Protein AF-A0A5B6WAV3-F1 (afdb_monomer_lite)

pLDDT: mean 74.93, std 19.12, range [36.66, 97.38]

Structure (mmCIF, N/CA/C/O backbone):
data_AF-A0A5B6WAV3-F1
#
_entry.id   AF-A0A5B6WAV3-F1
#
loop_
_atom_site.group_PDB
_atom_site.id
_atom_site.type_symbol
_atom_site.label_atom_id
_atom_site.label_alt_id
_atom_site.label_comp_id
_atom_site.label_asym_id
_atom_site.label_entity_id
_atom_site.label_seq_id
_atom_site.pdbx_PDB_ins_code
_atom_site.Cartn_x
_atom_site.Cartn_y
_atom_site.Cartn_z
_atom_site.occupancy
_atom_site.B_iso_or_equiv
_atom_site.auth_seq_id
_atom_site.auth_comp_id
_atom_site.auth_asym_id
_atom_site.auth_atom_id
_atom_site.pdbx_PDB_model_num
ATOM 1 N N . MET A 1 1 ? 21.665 0.825 -2.959 1.00 59.75 1 MET A N 1
ATOM 2 C CA . MET A 1 1 ? 21.615 1.128 -1.509 1.00 59.75 1 MET A CA 1
ATOM 3 C C . MET A 1 1 ? 20.453 2.051 -1.114 1.00 59.75 1 MET A C 1
ATOM 5 O O . MET A 1 1 ? 20.080 2.050 0.046 1.00 59.75 1 MET A O 1
ATOM 9 N N . THR A 1 2 ? 19.830 2.784 -2.046 1.00 75.81 2 THR A N 1
ATOM 10 C CA . THR A 1 2 ? 18.738 3.745 -1.773 1.00 75.81 2 THR A CA 1
ATOM 11 C C . THR A 1 2 ? 17.328 3.142 -1.719 1.00 75.81 2 THR A C 1
ATOM 13 O O . THR A 1 2 ? 16.522 3.583 -0.909 1.00 75.81 2 THR A O 1
ATOM 16 N N . LEU A 1 3 ? 17.023 2.103 -2.510 1.00 75.69 3 LEU A N 1
ATOM 17 C CA . LEU A 1 3 ? 15.662 1.537 -2.569 1.00 75.69 3 LEU A CA 1
ATOM 18 C C . LEU A 1 3 ? 15.211 0.887 -1.244 1.00 75.69 3 LEU A C 1
ATOM 20 O O . LEU A 1 3 ? 14.055 0.998 -0.851 1.00 75.69 3 LEU A O 1
ATOM 24 N N . PHE A 1 4 ? 16.138 0.235 -0.534 1.00 80.69 4 PHE A N 1
ATOM 25 C CA . PHE A 1 4 ? 15.852 -0.421 0.746 1.00 80.69 4 PHE A CA 1
ATOM 26 C C . PHE A 1 4 ? 15.517 0.589 1.854 1.00 80.69 4 PHE A C 1
ATOM 28 O O . PHE A 1 4 ? 14.626 0.340 2.661 1.00 80.69 4 PHE A O 1
ATOM 35 N N . LEU A 1 5 ? 16.186 1.748 1.861 1.00 86.69 5 LEU A N 1
ATOM 36 C CA . LEU A 1 5 ? 15.926 2.810 2.836 1.00 86.69 5 LEU A CA 1
ATOM 37 C C . LEU A 1 5 ? 14.540 3.431 2.622 1.00 86.69 5 LEU A C 1
ATOM 39 O O . LEU A 1 5 ? 13.787 3.556 3.581 1.00 86.69 5 LEU A O 1
ATOM 43 N N . PHE A 1 6 ? 14.162 3.703 1.368 1.00 87.19 6 PHE A N 1
ATOM 44 C CA . PHE A 1 6 ? 12.826 4.216 1.044 1.00 87.19 6 PHE A CA 1
ATOM 45 C C . PHE A 1 6 ? 11.715 3.249 1.476 1.00 87.19 6 PHE A C 1
ATOM 47 O O . PHE A 1 6 ? 10.716 3.663 2.058 1.00 87.19 6 PHE A O 1
ATOM 54 N N . LYS A 1 7 ? 11.906 1.942 1.255 1.00 90.44 7 LYS A N 1
ATOM 55 C CA . LYS A 1 7 ? 10.944 0.916 1.682 1.00 90.44 7 LYS A CA 1
ATOM 56 C C . LYS A 1 7 ? 10.755 0.886 3.200 1.00 90.44 7 LYS A C 1
ATOM 58 O O . LYS A 1 7 ? 9.628 0.765 3.674 1.00 90.44 7 LYS A O 1
ATOM 63 N N . MET A 1 8 ? 11.846 0.981 3.956 1.00 92.50 8 MET A N 1
ATOM 64 C CA . MET A 1 8 ? 11.805 1.006 5.420 1.00 92.50 8 MET A CA 1
ATOM 65 C C . MET A 1 8 ? 11.091 2.258 5.939 1.00 92.50 8 MET A C 1
ATOM 67 O O . MET A 1 8 ? 10.247 2.155 6.827 1.00 92.50 8 MET A O 1
ATOM 71 N N . GLU A 1 9 ? 11.398 3.422 5.366 1.00 94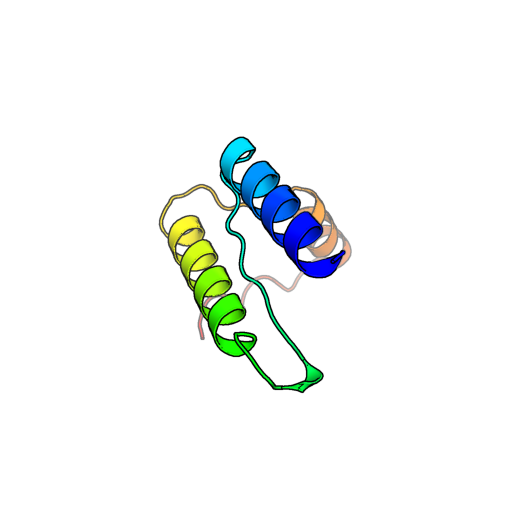.44 9 GLU A N 1
ATOM 72 C CA . GLU A 1 9 ? 10.802 4.701 5.759 1.00 94.44 9 GLU A CA 1
ATOM 73 C C . GLU A 1 9 ? 9.304 4.763 5.438 1.00 94.44 9 GLU A C 1
ATOM 75 O O . GLU A 1 9 ? 8.506 5.110 6.306 1.00 94.44 9 GLU A O 1
ATOM 80 N N . ALA A 1 10 ? 8.901 4.335 4.239 1.00 94.00 10 ALA A N 1
ATOM 81 C CA . ALA A 1 10 ? 7.496 4.299 3.846 1.00 94.00 10 ALA A CA 1
ATOM 82 C C . ALA A 1 10 ? 6.674 3.326 4.708 1.00 94.00 10 ALA A C 1
ATOM 84 O O . ALA A 1 10 ? 5.565 3.656 5.127 1.00 94.00 10 ALA A O 1
ATOM 85 N N . ASN A 1 11 ? 7.228 2.150 5.029 1.00 94.69 11 ASN A N 1
ATOM 86 C CA . ASN A 1 11 ? 6.572 1.195 5.923 1.00 94.69 11 ASN A CA 1
ATOM 87 C C . ASN A 1 11 ? 6.435 1.760 7.346 1.00 94.69 11 ASN A C 1
ATOM 89 O O . ASN A 1 11 ? 5.368 1.664 7.948 1.00 94.69 11 ASN A O 1
ATOM 93 N N . LYS A 1 12 ? 7.485 2.407 7.866 1.00 96.44 12 LYS A N 1
ATOM 94 C CA . LYS A 1 12 ? 7.439 3.073 9.173 1.00 96.44 12 LYS A CA 1
ATOM 95 C C . LYS A 1 12 ? 6.353 4.153 9.210 1.00 96.44 12 LYS A C 1
ATOM 97 O O . LYS A 1 12 ? 5.522 4.138 10.112 1.00 96.44 12 LYS A O 1
ATOM 102 N N . TYR A 1 13 ? 6.313 5.031 8.208 1.00 96.38 13 TYR A N 1
ATOM 103 C CA . TYR A 1 13 ? 5.294 6.077 8.110 1.00 96.38 13 TYR A CA 1
ATOM 104 C C . TYR A 1 13 ? 3.877 5.493 8.066 1.00 96.38 13 TYR A C 1
ATOM 106 O O . TYR A 1 13 ? 2.973 5.990 8.738 1.00 96.38 13 TYR A O 1
ATOM 114 N N . ALA A 1 14 ? 3.676 4.416 7.305 1.00 95.88 14 ALA A N 1
ATOM 115 C CA . ALA A 1 14 ? 2.379 3.766 7.214 1.00 95.88 14 ALA A CA 1
ATOM 116 C C . ALA A 1 14 ? 1.930 3.185 8.564 1.00 95.88 14 ALA A C 1
ATOM 118 O O . ALA A 1 14 ? 0.799 3.424 8.981 1.00 95.88 14 ALA A O 1
ATOM 119 N N . GLN A 1 15 ? 2.830 2.515 9.289 1.00 95.19 15 GLN A N 1
ATOM 120 C CA . GLN A 1 15 ? 2.548 1.991 10.629 1.00 95.19 15 GLN A CA 1
ATOM 121 C C . GLN A 1 15 ? 2.195 3.102 11.624 1.00 95.19 15 GLN A C 1
ATOM 123 O O . GLN A 1 15 ? 1.227 2.966 12.369 1.00 95.19 15 GLN A O 1
ATOM 128 N N . GLU A 1 16 ? 2.933 4.213 11.608 1.00 97.38 16 GLU A N 1
ATOM 129 C CA . GLU A 1 16 ? 2.699 5.355 12.504 1.00 97.38 16 GLU A CA 1
ATOM 130 C C . GLU A 1 16 ? 1.348 6.047 12.252 1.00 97.38 16 GLU A C 1
ATOM 132 O O . GLU A 1 16 ? 0.776 6.618 13.177 1.00 97.38 16 GLU A O 1
ATOM 137 N N . ASN A 1 17 ? 0.814 5.967 11.029 1.00 95.88 17 ASN A N 1
ATOM 138 C CA . ASN A 1 17 ? -0.441 6.617 10.635 1.00 95.88 17 ASN A CA 1
ATOM 139 C C . ASN A 1 17 ? -1.614 5.638 10.446 1.00 95.88 17 ASN A C 1
ATOM 141 O O . ASN A 1 17 ? -2.685 6.048 10.001 1.00 95.88 17 ASN A O 1
ATOM 145 N N . GLY A 1 18 ? -1.428 4.347 10.745 1.00 91.69 18 GLY A N 1
ATOM 146 C CA . GLY A 1 18 ? -2.451 3.321 10.511 1.00 91.69 18 GLY A CA 1
ATOM 147 C C . GLY A 1 18 ? -2.823 3.146 9.033 1.00 91.69 18 GLY A C 1
ATOM 148 O O . GLY A 1 18 ? -3.948 2.759 8.719 1.00 91.69 18 GLY A O 1
ATOM 149 N N . LEU A 1 19 ? -1.901 3.457 8.119 1.00 91.44 19 LEU A N 1
ATOM 150 C CA . LEU A 1 19 ? -2.086 3.308 6.679 1.00 91.44 19 LEU A CA 1
ATOM 151 C C . LEU A 1 19 ? -1.634 1.923 6.215 1.00 91.44 19 LEU A C 1
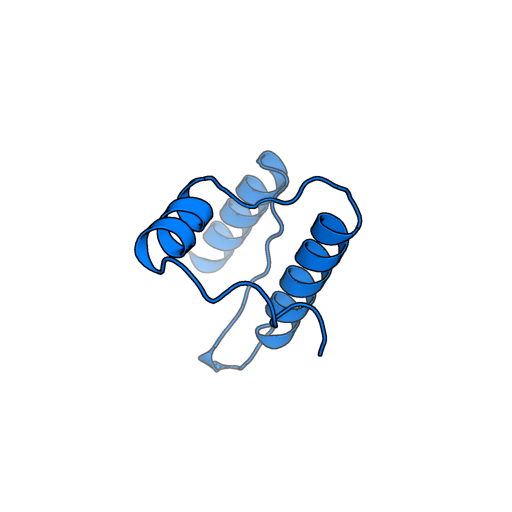ATOM 153 O O . LEU A 1 19 ? -0.707 1.322 6.758 1.00 91.44 19 LEU A O 1
ATOM 157 N N . PHE A 1 20 ? -2.254 1.444 5.141 1.00 90.31 20 PHE A N 1
ATOM 158 C CA . PHE A 1 20 ? -1.787 0.267 4.421 1.00 90.31 20 PHE A CA 1
ATOM 159 C C . PHE A 1 20 ? -0.633 0.638 3.479 1.00 90.31 20 PHE A C 1
ATOM 161 O O . PHE A 1 20 ? -0.716 1.626 2.750 1.00 90.31 20 PHE A O 1
ATOM 168 N N . PHE A 1 21 ? 0.430 -0.169 3.463 1.00 93.56 21 PHE A N 1
ATOM 169 C CA . PHE A 1 21 ? 1.572 0.005 2.565 1.00 93.56 21 PHE A CA 1
ATOM 170 C C . PHE A 1 21 ? 1.804 -1.247 1.720 1.00 93.56 21 PHE A C 1
ATOM 172 O O . PHE A 1 21 ? 1.887 -2.357 2.242 1.00 93.56 21 PHE A O 1
ATOM 179 N N . MET A 1 22 ? 1.980 -1.049 0.413 1.00 93.31 22 MET A N 1
ATOM 180 C CA . MET A 1 22 ? 2.322 -2.101 -0.539 1.00 93.31 22 MET A CA 1
ATOM 181 C C . MET A 1 22 ? 3.249 -1.543 -1.618 1.00 93.31 22 MET A C 1
ATOM 183 O O . MET A 1 22 ? 2.961 -0.532 -2.255 1.00 93.31 22 MET A O 1
ATOM 187 N N . GLU A 1 23 ? 4.368 -2.224 -1.841 1.00 93.31 23 GLU A N 1
ATOM 188 C CA . GLU A 1 23 ? 5.269 -1.924 -2.951 1.00 93.31 23 GLU A CA 1
ATOM 189 C C . GLU A 1 23 ? 4.690 -2.502 -4.247 1.00 93.31 23 GLU A C 1
ATOM 191 O O . GLU A 1 23 ? 4.333 -3.679 -4.286 1.00 93.31 23 GLU A O 1
ATOM 196 N N . THR A 1 24 ? 4.609 -1.695 -5.307 1.00 94.19 24 THR A N 1
ATOM 197 C CA . THR A 1 24 ? 4.071 -2.108 -6.612 1.00 94.19 24 THR A CA 1
ATOM 198 C C . THR A 1 24 ? 5.041 -1.770 -7.740 1.00 94.19 24 THR A C 1
ATOM 200 O O . THR A 1 24 ? 5.873 -0.868 -7.625 1.00 94.19 24 THR A O 1
ATOM 203 N N . SER A 1 25 ? 4.944 -2.498 -8.853 1.00 93.88 25 SER A N 1
ATOM 204 C CA . SER A 1 25 ? 5.731 -2.224 -10.057 1.00 93.88 25 SER A CA 1
ATOM 205 C C . SER A 1 25 ? 4.858 -2.347 -11.295 1.00 93.88 25 SER A C 1
ATOM 207 O O . SER A 1 25 ? 4.482 -3.446 -11.699 1.00 93.88 25 SER A O 1
ATOM 209 N N . ALA A 1 26 ? 4.593 -1.212 -11.947 1.00 93.75 26 ALA A N 1
ATOM 210 C CA . ALA A 1 26 ? 3.883 -1.181 -13.224 1.00 93.75 26 ALA A CA 1
ATOM 211 C C . ALA A 1 26 ? 4.673 -1.889 -14.339 1.00 93.75 26 ALA A C 1
ATOM 213 O O . ALA A 1 26 ? 4.092 -2.556 -15.188 1.00 93.75 26 ALA A O 1
ATOM 214 N N . LYS A 1 27 ? 6.010 -1.805 -14.308 1.00 95.69 27 LYS A N 1
ATOM 215 C CA . LYS A 1 27 ? 6.886 -2.402 -15.328 1.00 95.69 27 LYS A CA 1
ATOM 216 C C . LYS A 1 27 ? 6.813 -3.930 -15.347 1.00 95.69 27 LYS A C 1
ATOM 218 O O . LYS A 1 27 ? 6.937 -4.533 -16.406 1.00 95.69 27 LYS A O 1
ATOM 223 N N . THR A 1 28 ? 6.655 -4.544 -14.176 1.00 96.38 28 THR A N 1
ATOM 224 C CA . THR A 1 28 ? 6.614 -6.007 -14.008 1.00 96.38 28 THR A CA 1
ATOM 225 C C . THR A 1 28 ? 5.225 -6.519 -13.630 1.00 96.38 28 THR A C 1
ATOM 227 O O . THR A 1 28 ? 5.088 -7.694 -13.308 1.00 96.38 28 THR A O 1
ATOM 230 N N . ALA A 1 29 ? 4.212 -5.644 -13.636 1.00 94.62 29 ALA A N 1
ATOM 231 C CA . ALA A 1 29 ? 2.853 -5.911 -13.160 1.00 94.62 29 ALA A CA 1
ATOM 232 C C . ALA A 1 29 ? 2.783 -6.506 -11.735 1.00 94.62 29 ALA A C 1
ATOM 234 O O . ALA A 1 29 ? 1.829 -7.196 -11.383 1.00 94.62 29 ALA A O 1
ATOM 235 N N . SER A 1 30 ? 3.789 -6.247 -10.895 1.00 95.50 30 SER A N 1
ATOM 236 C CA . SER A 1 30 ? 3.872 -6.825 -9.551 1.00 95.50 30 SER A CA 1
ATOM 237 C C . SER A 1 30 ? 2.995 -6.045 -8.577 1.00 95.50 30 SER A C 1
ATOM 239 O O . SER A 1 30 ? 3.123 -4.821 -8.484 1.00 95.50 30 SER A O 1
ATOM 241 N N . ASN A 1 31 ? 2.132 -6.760 -7.849 1.00 93.94 31 ASN A N 1
ATOM 242 C CA . ASN A 1 31 ? 1.241 -6.259 -6.793 1.00 93.94 31 ASN A CA 1
ATOM 243 C C . ASN A 1 31 ? 0.224 -5.186 -7.231 1.00 93.94 31 ASN A C 1
ATOM 245 O O . ASN A 1 31 ? -0.476 -4.620 -6.398 1.00 93.94 31 ASN A O 1
ATOM 249 N N . VAL A 1 32 ? 0.123 -4.896 -8.534 1.00 94.25 32 VAL A N 1
ATOM 250 C CA . VAL A 1 32 ? -0.798 -3.880 -9.065 1.00 94.25 32 VAL A CA 1
ATOM 251 C C . VAL A 1 32 ? -2.248 -4.314 -8.864 1.00 94.25 32 VAL A C 1
ATOM 253 O O . VAL A 1 32 ? -3.059 -3.525 -8.404 1.00 94.25 32 VAL A O 1
ATOM 256 N N . ASN A 1 33 ? -2.582 -5.570 -9.160 1.00 93.88 33 ASN A N 1
ATOM 257 C CA . ASN A 1 33 ? -3.942 -6.066 -8.946 1.00 93.88 33 ASN A CA 1
ATOM 258 C C . ASN A 1 33 ? -4.279 -6.140 -7.452 1.00 93.88 33 ASN A C 1
ATOM 260 O O . ASN A 1 33 ? -5.364 -5.731 -7.047 1.00 93.88 33 ASN A O 1
ATOM 264 N N . ASP A 1 34 ? -3.332 -6.602 -6.635 1.00 94.19 34 ASP A N 1
ATOM 265 C CA . ASP A 1 34 ? -3.527 -6.801 -5.198 1.00 94.19 34 ASP A CA 1
ATOM 266 C C . ASP A 1 34 ? -3.862 -5.488 -4.484 1.00 94.19 34 ASP A C 1
ATOM 268 O O . ASP A 1 34 ? -4.802 -5.450 -3.691 1.00 94.19 34 ASP A O 1
ATOM 272 N N . ILE A 1 35 ? -3.186 -4.382 -4.829 1.00 93.12 35 ILE A N 1
ATOM 273 C CA . ILE A 1 35 ? -3.503 -3.079 -4.228 1.00 93.12 35 ILE A CA 1
ATOM 274 C C . ILE A 1 35 ? -4.931 -2.616 -4.564 1.00 93.12 35 ILE A C 1
ATOM 276 O O . ILE A 1 35 ? -5.603 -2.053 -3.700 1.00 93.12 35 ILE A O 1
ATOM 280 N N . PHE A 1 36 ? -5.443 -2.894 -5.770 1.00 91.44 36 PHE A N 1
ATOM 281 C CA . PHE A 1 36 ? -6.829 -2.558 -6.121 1.00 91.44 3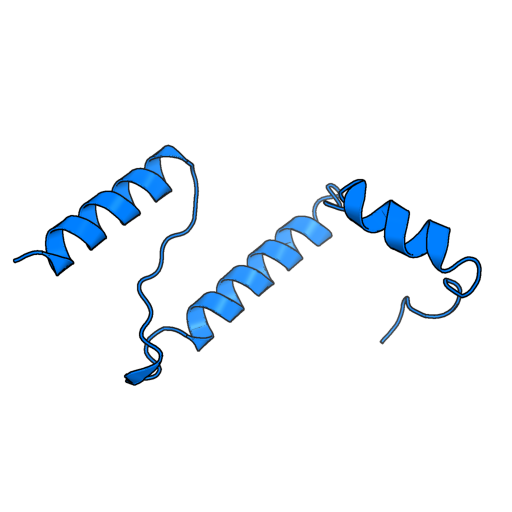6 PHE A CA 1
ATOM 282 C C . PHE A 1 36 ? -7.844 -3.405 -5.349 1.00 91.44 36 PHE A C 1
ATOM 284 O O . PHE A 1 36 ? -8.871 -2.875 -4.921 1.00 91.44 36 PHE A O 1
ATOM 291 N N . TYR A 1 37 ? -7.557 -4.691 -5.122 1.00 91.44 37 TYR A N 1
ATOM 292 C CA . TYR A 1 37 ? -8.409 -5.540 -4.287 1.00 91.44 37 TYR A CA 1
ATOM 293 C C . TYR A 1 37 ? -8.468 -5.044 -2.839 1.00 91.44 37 TYR A C 1
ATOM 295 O O . TYR A 1 37 ? -9.557 -4.980 -2.266 1.00 91.44 37 TYR A O 1
ATOM 303 N N . GLU A 1 38 ? -7.337 -4.649 -2.252 1.00 89.56 38 GLU A N 1
ATOM 304 C CA . GLU A 1 38 ? -7.305 -4.125 -0.880 1.00 89.56 38 GLU A CA 1
ATOM 305 C C . GLU A 1 38 ? -8.055 -2.787 -0.744 1.00 89.56 38 GLU A C 1
ATOM 307 O O . GLU A 1 38 ? -8.805 -2.596 0.215 1.00 89.56 38 GLU A O 1
ATOM 312 N N . ILE A 1 39 ? -7.953 -1.893 -1.737 1.00 88.12 39 ILE A N 1
ATOM 313 C CA . ILE A 1 39 ? -8.752 -0.654 -1.777 1.00 88.12 39 ILE A CA 1
ATOM 314 C C . ILE A 1 39 ? -10.255 -0.968 -1.865 1.00 88.12 39 ILE A C 1
ATOM 316 O O . ILE A 1 39 ? -11.061 -0.327 -1.187 1.00 88.12 39 ILE A O 1
ATOM 320 N N . GLY A 1 40 ? -10.642 -1.959 -2.675 1.00 86.56 40 GLY A N 1
ATOM 321 C CA . GLY A 1 40 ? -12.034 -2.401 -2.798 1.00 86.56 40 GLY A CA 1
ATOM 322 C C . GLY A 1 40 ? -12.604 -2.917 -1.476 1.00 86.56 40 GLY A C 1
ATOM 323 O O . GLY A 1 40 ? -13.659 -2.459 -1.045 1.00 86.56 40 GLY A O 1
ATOM 324 N N . LYS A 1 41 ? -11.860 -3.779 -0.772 1.00 82.25 41 LYS A N 1
ATOM 325 C CA . LYS A 1 41 ? -12.249 -4.256 0.565 1.00 82.25 41 LYS A CA 1
ATOM 326 C C . LYS A 1 41 ? -12.434 -3.102 1.546 1.00 82.25 41 LYS A C 1
ATOM 328 O O . LYS A 1 41 ? -13.412 -3.090 2.287 1.00 82.25 41 LYS A O 1
ATOM 333 N N . LEU A 1 42 ? -11.520 -2.125 1.556 1.00 74.06 42 LEU A N 1
ATOM 334 C CA . LEU A 1 42 ? -11.638 -0.950 2.425 1.00 74.06 42 LEU A CA 1
ATOM 335 C C . LEU A 1 42 ? -12.946 -0.193 2.165 1.00 74.06 42 LEU A C 1
ATOM 337 O O . LEU A 1 42 ? -13.626 0.190 3.115 1.00 74.06 42 LEU A O 1
ATOM 341 N N . LYS A 1 43 ? -13.324 -0.018 0.895 1.00 70.75 43 LYS A N 1
ATOM 342 C CA . LYS A 1 43 ? -14.610 0.580 0.531 1.00 70.75 43 LYS A CA 1
ATOM 343 C C . LYS A 1 43 ? -15.782 -0.242 1.069 1.00 70.75 43 LYS A C 1
ATOM 345 O O . LYS A 1 43 ? -16.657 0.337 1.703 1.00 70.75 43 LYS A O 1
ATOM 350 N N . ASP A 1 44 ? -15.773 -1.561 0.897 1.00 71.56 44 ASP A N 1
ATOM 351 C CA . ASP A 1 44 ? -16.841 -2.426 1.412 1.00 71.56 44 ASP A CA 1
ATOM 352 C C . ASP A 1 44 ? -16.965 -2.315 2.942 1.00 71.56 44 ASP A C 1
ATOM 354 O O . ASP A 1 44 ? -18.073 -2.178 3.464 1.00 71.56 44 ASP A O 1
ATOM 358 N N . TYR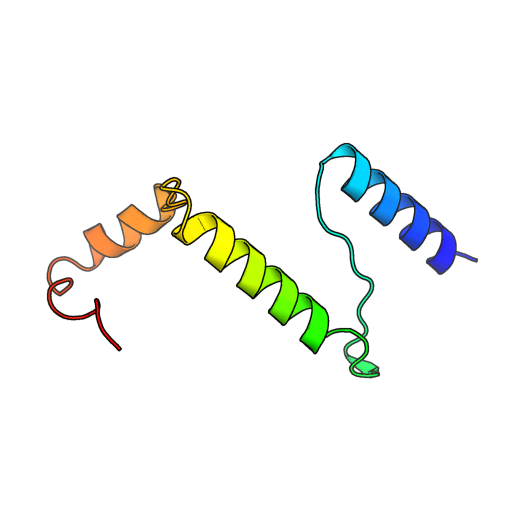 A 1 45 ? -15.848 -2.287 3.679 1.00 64.56 45 TYR A N 1
ATOM 359 C CA . TYR A 1 45 ? -15.854 -2.038 5.127 1.00 64.56 45 TYR A CA 1
ATOM 360 C C . TYR A 1 45 ? -16.457 -0.671 5.482 1.00 64.56 45 TYR A C 1
ATOM 362 O O . TYR A 1 45 ? -17.200 -0.567 6.460 1.00 64.56 45 TYR A O 1
ATOM 370 N N . LEU A 1 46 ? -16.157 0.374 4.710 1.00 64.25 46 LEU A N 1
ATOM 371 C CA . LEU A 1 46 ? -16.693 1.721 4.925 1.00 64.25 46 LEU A CA 1
ATOM 372 C C . LEU A 1 46 ? -18.158 1.871 4.496 1.00 64.25 46 LEU A C 1
ATOM 374 O O . LEU A 1 46 ? -18.842 2.733 5.027 1.00 64.25 46 LEU A O 1
ATOM 378 N N . GLU A 1 47 ? -18.662 1.071 3.558 1.00 60.47 47 GLU A N 1
ATOM 379 C CA . GLU A 1 47 ? -20.074 1.103 3.152 1.00 60.47 47 GLU A CA 1
ATOM 380 C C . GLU A 1 47 ? -20.978 0.342 4.133 1.00 60.47 47 GLU A C 1
ATOM 382 O O . GLU A 1 47 ? -22.117 0.752 4.371 1.00 60.47 47 GLU A O 1
ATOM 387 N N . HIS A 1 48 ? -20.474 -0.739 4.738 1.00 61.88 48 HIS A N 1
ATOM 388 C CA . HIS A 1 48 ? -21.213 -1.523 5.735 1.00 61.88 48 HIS A CA 1
ATOM 389 C C . HIS A 1 48 ? -21.265 -0.848 7.113 1.00 61.88 48 HIS A C 1
ATOM 391 O O . HIS A 1 48 ? -22.235 -1.023 7.852 1.00 61.88 48 HIS A O 1
ATOM 397 N N . ASN A 1 49 ? -20.253 -0.054 7.461 1.00 55.38 49 ASN A N 1
ATOM 398 C CA . ASN A 1 49 ? -20.291 0.822 8.627 1.00 55.38 49 ASN A CA 1
ATOM 399 C C . ASN A 1 49 ? -20.890 2.161 8.183 1.00 55.38 49 ASN A C 1
ATOM 401 O O . ASN A 1 49 ? -20.391 2.754 7.247 1.00 55.38 49 ASN A O 1
ATOM 405 N N . GLN A 1 50 ? -21.942 2.676 8.825 1.00 54.50 50 GLN A N 1
ATOM 406 C CA . GLN A 1 50 ? -22.717 3.855 8.367 1.00 54.50 50 GLN A CA 1
ATOM 407 C C . GLN A 1 50 ? -21.933 5.185 8.201 1.00 54.50 50 GLN A C 1
ATOM 409 O O . GLN A 1 50 ? -22.526 6.230 7.933 1.00 54.50 50 GLN A O 1
ATOM 414 N N . HIS A 1 51 ? -20.609 5.172 8.318 1.00 49.38 51 HIS A N 1
ATOM 415 C CA . HIS A 1 51 ? -19.714 6.262 7.967 1.00 49.38 51 HIS A CA 1
ATOM 416 C C . HIS A 1 51 ? -19.529 6.327 6.452 1.00 49.38 51 HIS A C 1
ATOM 418 O O . HIS A 1 51 ? -18.450 6.063 5.923 1.00 49.38 51 HIS A O 1
ATOM 424 N N . ARG A 1 52 ? -20.582 6.745 5.741 1.00 54.59 52 ARG A N 1
ATOM 425 C CA . ARG A 1 52 ? -20.393 7.245 4.382 1.00 54.59 52 ARG A CA 1
ATOM 426 C C . ARG A 1 52 ? -19.398 8.396 4.458 1.00 54.59 52 ARG A C 1
ATOM 428 O O . ARG A 1 52 ? -19.742 9.487 4.907 1.00 54.59 52 ARG A O 1
ATOM 435 N N . THR A 1 53 ? -18.186 8.187 3.961 1.00 59.56 53 THR A N 1
ATOM 436 C CA . THR A 1 53 ? -17.357 9.291 3.492 1.00 59.56 53 THR A CA 1
ATOM 437 C C . THR A 1 53 ? -17.998 9.778 2.193 1.00 59.56 53 THR A C 1
ATOM 439 O O . THR A 1 53 ? -17.504 9.507 1.102 1.00 59.56 53 THR A O 1
ATOM 442 N N . LEU A 1 54 ? -19.155 10.432 2.288 1.00 58.72 54 LEU A N 1
ATOM 443 C CA . LEU A 1 54 ? -19.549 11.418 1.294 1.00 58.72 54 LEU A CA 1
ATOM 444 C C . LEU A 1 54 ? -18.972 12.728 1.813 1.00 58.72 54 LEU A C 1
ATOM 446 O O . LEU A 1 54 ? -19.629 13.420 2.588 1.00 58.72 54 LEU A O 1
ATOM 450 N N . PRO A 1 55 ? -17.700 13.023 1.518 1.00 60.16 55 PRO A N 1
ATOM 451 C CA . PRO A 1 55 ? -17.143 14.299 1.902 1.00 60.16 55 PRO A CA 1
ATOM 452 C C . PRO A 1 55 ? -17.954 15.412 1.235 1.00 60.16 55 PRO A C 1
ATOM 454 O O . PRO A 1 55 ? -18.413 15.258 0.106 1.00 60.16 55 PRO A O 1
ATOM 457 N N . GLU A 1 56 ? -18.095 16.549 1.914 1.00 59.25 56 GLU A N 1
ATOM 458 C CA . GLU A 1 56 ? -18.822 17.725 1.414 1.00 59.25 56 GLU A CA 1
ATOM 459 C C . GLU A 1 56 ? -18.403 18.126 -0.015 1.00 59.25 56 GLU A C 1
ATOM 461 O O . GLU A 1 56 ? -19.220 18.620 -0.785 1.00 59.25 56 GLU A O 1
ATOM 466 N N . TRP A 1 57 ? -17.157 17.848 -0.426 1.00 63.22 57 TRP A N 1
ATOM 467 C CA . TRP A 1 57 ? -16.691 18.094 -1.797 1.00 63.22 57 TRP A CA 1
ATOM 468 C C . TRP A 1 57 ? -17.448 17.289 -2.869 1.00 63.22 57 TRP A C 1
ATOM 470 O O . TRP A 1 57 ? -17.553 17.752 -4.002 1.00 63.22 57 TRP A O 1
ATOM 480 N N . PHE A 1 58 ? -18.017 16.131 -2.518 1.00 56.62 58 PHE A N 1
ATOM 481 C CA . PHE A 1 58 ? -18.885 15.332 -3.390 1.00 56.62 58 PHE A CA 1
ATOM 482 C C . PHE A 1 58 ? -20.296 15.938 -3.510 1.00 56.62 58 PHE A C 1
ATOM 484 O O . PHE A 1 58 ? -20.917 15.843 -4.564 1.00 56.62 58 PHE A O 1
ATOM 491 N N . SER A 1 59 ? -20.775 16.636 -2.472 1.00 59.94 59 SER A N 1
ATOM 492 C CA . SER A 1 59 ? -22.095 17.295 -2.437 1.00 59.94 59 SER A CA 1
ATOM 493 C C . SER A 1 59 ? -22.213 18.447 -3.449 1.00 59.94 59 SER A C 1
ATOM 495 O O . SER A 1 59 ? -23.242 18.621 -4.105 1.00 59.94 59 SER A O 1
ATOM 497 N N . TRP A 1 60 ? -21.134 19.211 -3.656 1.00 54.81 60 TRP A N 1
ATOM 498 C CA . TRP A 1 60 ? -21.131 20.336 -4.604 1.00 54.81 60 TRP A CA 1
ATOM 499 C C . TRP A 1 60 ? -21.312 19.908 -6.066 1.00 54.81 60 TRP A C 1
ATOM 501 O O . TRP A 1 60 ? -21.868 20.669 -6.858 1.00 54.81 60 TRP A O 1
ATOM 511 N N . ILE A 1 61 ? -20.885 18.694 -6.423 1.00 56.84 61 ILE A N 1
ATOM 512 C CA . ILE A 1 61 ? -21.046 18.149 -7.778 1.00 56.84 61 ILE A CA 1
ATOM 513 C C . ILE A 1 61 ? -22.529 17.866 -8.060 1.00 56.84 61 ILE A C 1
ATOM 515 O O . ILE A 1 61 ? -23.012 18.158 -9.153 1.00 56.84 61 ILE A O 1
ATOM 519 N N . ASP A 1 62 ? -23.279 17.384 -7.069 1.00 58.00 62 ASP A N 1
ATOM 520 C CA . ASP A 1 62 ? -24.713 17.106 -7.211 1.00 58.00 62 ASP A CA 1
ATOM 521 C C . ASP A 1 62 ? -25.565 18.385 -7.205 1.00 58.00 62 ASP A C 1
ATOM 523 O O . ASP A 1 62 ? -26.565 18.475 -7.923 1.00 58.00 62 ASP A O 1
ATOM 527 N N . LEU A 1 63 ? -25.143 19.413 -6.460 1.00 53.47 63 LEU A N 1
ATOM 528 C CA . LEU A 1 63 ? -25.804 20.723 -6.437 1.00 53.47 63 LEU A CA 1
ATOM 529 C C . LEU A 1 63 ? -25.657 21.486 -7.762 1.00 53.47 63 LEU A C 1
ATOM 531 O O . LEU A 1 63 ? -26.605 22.150 -8.185 1.00 53.47 63 LEU A O 1
ATOM 535 N N . GLN A 1 64 ? -24.511 21.378 -8.446 1.00 53.81 64 GLN A N 1
ATOM 536 C CA . GLN A 1 64 ? -24.332 22.006 -9.763 1.00 53.81 64 GLN A CA 1
ATOM 537 C C . GLN A 1 64 ? -25.036 21.248 -10.898 1.00 53.81 64 GLN A C 1
ATOM 539 O O . GLN A 1 64 ? -25.429 21.863 -11.887 1.00 53.81 64 GLN A O 1
ATOM 544 N N . ASN A 1 65 ? -25.281 19.945 -10.733 1.00 55.91 65 ASN A N 1
ATOM 545 C CA . ASN A 1 65 ? -25.946 19.091 -11.725 1.00 55.91 65 ASN A CA 1
ATOM 546 C C . ASN A 1 65 ? -27.456 18.915 -11.478 1.00 55.91 65 ASN A C 1
ATOM 548 O O . ASN A 1 65 ? -28.045 17.917 -11.897 1.00 55.91 65 ASN A O 1
ATOM 552 N N . GLY A 1 66 ? -28.082 19.880 -10.792 1.00 54.78 66 GLY A N 1
ATOM 553 C CA . GLY A 1 66 ? -29.477 19.868 -10.355 1.00 54.78 66 GLY A CA 1
ATOM 554 C C . GLY A 1 66 ? -30.444 19.068 -11.242 1.00 54.78 66 GLY A C 1
ATOM 555 O O . GLY A 1 66 ? -30.816 19.501 -12.333 1.00 54.78 66 GLY A O 1
ATOM 556 N N . ARG A 1 67 ? -30.943 17.967 -10.654 1.00 51.53 67 ARG A N 1
ATOM 557 C CA . ARG A 1 67 ? -32.059 17.092 -11.078 1.00 51.53 67 ARG A CA 1
ATOM 558 C C . ARG A 1 67 ? -31.731 15.926 -12.024 1.00 51.53 67 ARG A C 1
ATOM 560 O O . ARG A 1 67 ? -32.288 15.930 -13.108 1.00 51.53 67 ARG A O 1
ATOM 567 N N . GLN A 1 68 ? -31.011 14.874 -11.593 1.00 51.97 68 GLN A N 1
ATOM 568 C CA . GLN A 1 68 ? -31.242 13.480 -12.079 1.00 51.97 68 GLN A CA 1
ATOM 569 C C . GLN A 1 68 ? -30.923 12.343 -11.070 1.00 51.97 68 GLN A C 1
ATOM 571 O O . GLN A 1 68 ? -30.851 11.177 -11.453 1.00 51.97 68 GLN A O 1
ATOM 576 N N . ALA A 1 69 ? -30.799 12.603 -9.765 1.00 49.44 69 ALA A N 1
ATOM 577 C CA . ALA A 1 69 ? -30.593 11.531 -8.781 1.00 49.44 69 ALA A CA 1
ATOM 578 C C . ALA A 1 69 ? -31.920 10.855 -8.371 1.00 49.44 69 ALA A C 1
ATOM 580 O O . ALA A 1 69 ? -32.354 10.955 -7.229 1.00 49.44 69 ALA A O 1
ATOM 581 N N . HIS A 1 70 ? -32.600 10.188 -9.309 1.00 42.06 70 HIS A N 1
ATOM 582 C CA . HIS A 1 70 ? -33.742 9.313 -8.985 1.00 42.06 70 HIS A CA 1
ATOM 583 C C . HIS A 1 70 ? -33.633 7.895 -9.575 1.00 42.06 70 HIS A C 1
ATOM 585 O O . HIS A 1 70 ? -34.540 7.092 -9.384 1.00 42.06 70 HIS A O 1
ATOM 591 N N . HIS A 1 71 ? -32.529 7.549 -10.256 1.00 36.66 71 HIS A N 1
ATOM 592 C C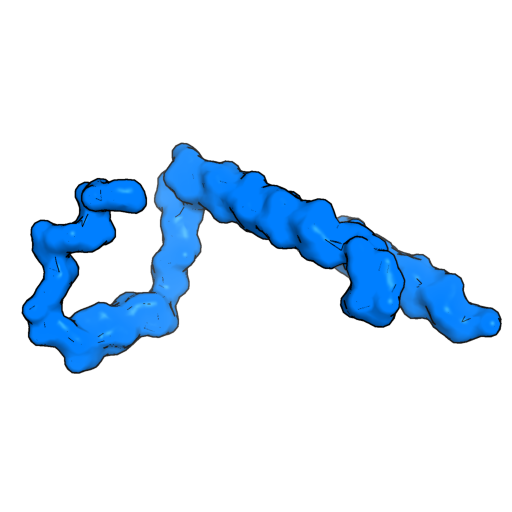A . HIS A 1 71 ? -32.404 6.253 -10.945 1.00 36.66 71 HIS A CA 1
ATOM 593 C C . HIS A 1 71 ? -31.017 5.588 -10.919 1.00 36.66 71 HIS A C 1
ATOM 59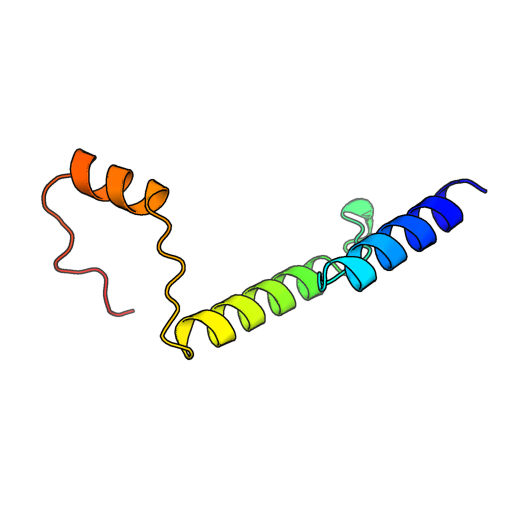5 O O . HIS A 1 71 ? -30.761 4.691 -11.716 1.00 36.66 71 HIS A O 1
ATOM 601 N N . VAL A 1 72 ? -30.128 5.940 -9.989 1.00 47.44 72 VAL A N 1
ATOM 602 C CA . VAL A 1 72 ? -28.809 5.278 -9.877 1.00 47.44 72 VAL A CA 1
ATOM 603 C C . VAL A 1 72 ? -28.566 4.748 -8.467 1.00 47.44 72 VAL A C 1
ATOM 605 O O . VAL A 1 72 ? -27.580 5.031 -7.806 1.00 47.44 72 VAL A O 1
ATOM 608 N N . ALA A 1 73 ? -29.518 3.946 -8.001 1.00 47.50 73 ALA A N 1
ATOM 609 C CA . ALA A 1 73 ? -29.340 3.042 -6.872 1.00 47.50 73 ALA A CA 1
ATOM 610 C C . ALA A 1 73 ? -29.992 1.700 -7.224 1.00 47.50 73 ALA A C 1
ATOM 612 O O . ALA A 1 73 ? -31.060 1.378 -6.714 1.00 47.50 73 ALA A O 1
ATOM 613 N N . ARG A 1 74 ? -29.397 0.988 -8.190 1.00 40.22 74 ARG A N 1
ATOM 614 C CA . ARG A 1 74 ? -29.432 -0.475 -8.398 1.00 40.22 74 ARG A CA 1
ATOM 615 C C . ARG A 1 74 ? -28.930 -0.795 -9.807 1.00 40.22 74 ARG A C 1
ATOM 617 O O . ARG A 1 74 ? -29.707 -0.772 -10.760 1.00 40.22 74 ARG A O 1
ATOM 624 N N . ARG A 1 75 ? -27.658 -1.162 -9.914 1.00 41.34 75 ARG A N 1
ATOM 625 C CA . ARG A 1 75 ? -27.235 -2.346 -10.663 1.00 41.34 75 ARG A CA 1
ATOM 626 C C . ARG A 1 75 ? -25.856 -2.778 -10.208 1.00 41.34 75 ARG A C 1
ATOM 628 O O . ARG A 1 75 ? -25.063 -1.868 -9.891 1.00 41.34 75 ARG A O 1
#

Secondary structure (DSSP, 8-state):
-HHHHHHHHHHHHHHHTT------BTTTTBSHHHHHHHHHHHHHHHHHSS-----HHHHHHHHHT-S-TTS-S--

Organism: NCBI:txid47621

InterPro domains:
  IPR001806 Small GTPase [PF00071] (8-41)
  IPR027417 P-loop containing nucleoside triphosphate hydrolase [G3DSA:3.40.50.300] (5-54)
  IPR027417 P-loop containing nucleoside triphosphate hydrolase [SSF52540] (8-62)

Foldseek 3Di:
DPPVVVVVVVVVVCVVVVHDDDDADPVVRRCVVVVVVVVVVVVVVCVVPPNPPPPVVVVVVDVVVPDDPPPPDDD

Radius of gyration: 18.27 Å; chains: 1; bounding box: 55×29×28 Å

Sequence (75 aa):
MTLFLFKMEANKYAQENGLFFMETSAKTASNVNDIFYEIGKLKDYLEHNQHRTLPEWFSWIDLQNGRQAHHVARR